Protein AF-A0A428MT08-F1 (afdb_monomer)

pLDDT: mean 76.85, std 14.0, range [42.0, 93.81]

Secondary structure (DSSP, 8-state):
-HHHHHHHHHTTS-HHHHHHHHHHHHHHHHHTTSS-TT--HHHHHHHHHHHHTT----HHHHHHHHHHHHHHSTTHHHHHHHSS---SS--HHHHHHHHH-SS--TTTGGGTT-HHHHHHHHHHHHHHHHHH--SSHHHHHHHHHHHHHHHHT-

Foldseek 3Di:
DLLLLVLVLVVPDDPVLLLQLLVQLVVVCVVVVNDDPPDDSVNSSVLSVCSSVVHDHDPSSVVSSLVSVCVSPNCPSVCSPPVDSDPRPCGVVNVVVCVVPVDPDPVCPVCPVVPVVVVVVVVVVVVQLVVLDDPDPVSSVVSVVVVVVVVVVD

Organism: NCBI:txid284579

Sequence (154 aa):
MYLKKLRTALRQLSEKETNDIAKIARENLHRQEQIGDSVRAAHVTGYLKSFIDENKTSVKYLEAYFEAIEEWEPGFVCKVFFGERVRSSNTWHNLLIKVTNDVPSKTLVDYKDNDILMTELKTLFITLVESCVSDDPDETIQTFRTLNNVLERR

Structure (mmCIF, N/CA/C/O backbone):
data_AF-A0A428MT08-F1
#
_entry.id   AF-A0A428MT08-F1
#
loop_
_atom_site.group_PDB
_atom_site.id
_atom_site.type_symbol
_atom_site.label_atom_id
_atom_site.label_alt_id
_atom_site.label_comp_id
_atom_site.label_asym_id
_atom_site.label_entity_id
_atom_site.label_seq_id
_atom_site.pdbx_PDB_ins_code
_atom_site.Cartn_x
_atom_site.Cartn_y
_atom_site.Cartn_z
_atom_site.occupancy
_atom_site.B_iso_or_equiv
_atom_site.auth_seq_id
_atom_site.auth_comp_id
_atom_site.auth_asym_id
_atom_site.auth_atom_id
_atom_site.pdbx_PDB_model_num
ATOM 1 N N . MET A 1 1 ? -11.285 5.651 0.027 1.00 61.62 1 MET A N 1
ATOM 2 C CA . MET A 1 1 ? -10.646 6.959 0.320 1.00 61.62 1 MET A CA 1
ATOM 3 C C . MET A 1 1 ? -9.138 6.949 0.057 1.00 61.62 1 MET A C 1
ATOM 5 O O . MET A 1 1 ? -8.668 7.804 -0.683 1.00 61.62 1 MET A O 1
ATOM 9 N N . TYR A 1 2 ? -8.387 5.979 0.594 1.00 68.88 2 TYR A N 1
ATOM 10 C CA . TYR A 1 2 ? -6.921 5.954 0.498 1.00 68.88 2 TYR A CA 1
ATOM 11 C C . TYR A 1 2 ? -6.382 5.743 -0.928 1.00 68.88 2 TYR A C 1
ATOM 13 O O . TYR A 1 2 ? -5.632 6.575 -1.431 1.00 68.88 2 TYR A O 1
ATOM 21 N N . LEU A 1 3 ? -6.862 4.718 -1.641 1.00 76.88 3 LEU A N 1
ATOM 22 C CA . LEU A 1 3 ? -6.476 4.479 -3.042 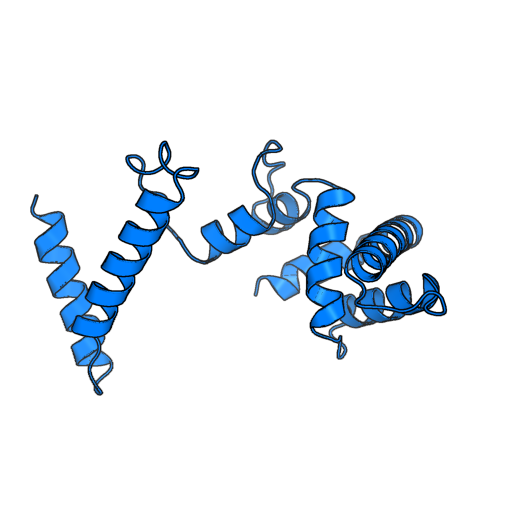1.00 76.88 3 LEU A CA 1
ATOM 23 C C . LEU A 1 3 ? -6.743 5.684 -3.953 1.00 76.88 3 LEU A C 1
ATOM 25 O O . LEU A 1 3 ? -5.976 5.936 -4.872 1.00 76.88 3 LEU A O 1
ATOM 29 N N . LYS A 1 4 ? -7.794 6.466 -3.677 1.00 80.94 4 LYS A N 1
ATOM 30 C CA . LYS A 1 4 ? -8.098 7.686 -4.435 1.00 80.94 4 LYS A CA 1
ATOM 31 C C . LYS A 1 4 ? -7.013 8.750 -4.247 1.00 80.94 4 LYS A C 1
ATOM 33 O O . LYS A 1 4 ? -6.554 9.303 -5.235 1.00 80.94 4 LYS A O 1
ATOM 38 N N . LYS A 1 5 ? -6.565 9.005 -3.010 1.00 79.44 5 LYS A N 1
ATOM 39 C CA . LYS A 1 5 ? -5.461 9.951 -2.750 1.00 79.44 5 LYS A CA 1
ATOM 40 C C . LYS A 1 5 ? -4.147 9.466 -3.367 1.00 79.44 5 LYS A C 1
ATOM 42 O O . LYS A 1 5 ? -3.441 10.269 -3.963 1.00 79.44 5 LYS A O 1
ATOM 47 N N . LEU A 1 6 ? -3.865 8.163 -3.281 1.00 83.25 6 LEU A N 1
ATOM 48 C CA . LEU A 1 6 ? -2.697 7.566 -3.927 1.00 83.25 6 LEU A CA 1
ATOM 49 C C . LEU A 1 6 ? -2.732 7.760 -5.445 1.00 83.25 6 LEU A C 1
ATOM 51 O O . LEU A 1 6 ? -1.781 8.286 -6.007 1.00 83.25 6 LEU A O 1
ATOM 55 N N . ARG A 1 7 ? -3.846 7.428 -6.106 1.00 87.88 7 ARG A N 1
ATOM 56 C CA . ARG A 1 7 ? -4.021 7.677 -7.546 1.00 87.88 7 ARG A CA 1
ATOM 57 C C . ARG A 1 7 ? -3.822 9.150 -7.893 1.00 87.88 7 ARG A C 1
ATOM 59 O O . ARG A 1 7 ? -3.094 9.447 -8.830 1.00 87.88 7 ARG A O 1
ATOM 66 N N . THR A 1 8 ? -4.402 10.069 -7.119 1.00 86.81 8 THR A N 1
ATOM 67 C CA . THR A 1 8 ? -4.212 11.513 -7.322 1.00 86.81 8 THR A CA 1
ATOM 68 C C . THR A 1 8 ? -2.743 11.923 -7.235 1.00 86.81 8 THR A C 1
ATOM 70 O O . THR A 1 8 ? -2.298 12.708 -8.065 1.00 86.81 8 THR A O 1
ATOM 73 N N . ALA A 1 9 ? -1.985 11.394 -6.274 1.00 86.38 9 ALA A N 1
ATOM 74 C CA . ALA A 1 9 ? -0.557 11.678 -6.165 1.00 86.38 9 ALA A CA 1
ATOM 75 C C . ALA A 1 9 ? 0.243 11.078 -7.328 1.00 86.38 9 ALA A C 1
ATOM 77 O O . ALA A 1 9 ? 1.093 11.750 -7.901 1.00 86.38 9 ALA A O 1
ATOM 78 N N . LEU A 1 10 ? -0.074 9.846 -7.732 1.00 89.38 10 LEU A N 1
ATOM 79 C CA . LEU A 1 10 ? 0.574 9.197 -8.872 1.00 89.38 10 LEU A CA 1
ATOM 80 C C . LEU A 1 10 ? 0.278 9.911 -10.202 1.00 89.38 10 LEU A C 1
ATOM 82 O O . LEU A 1 10 ? 1.141 9.932 -11.070 1.00 89.38 10 LEU A O 1
ATOM 86 N N . ARG A 1 11 ? -0.886 10.565 -10.356 1.00 91.38 11 ARG A N 1
ATOM 87 C CA . ARG A 1 11 ? -1.192 11.419 -11.528 1.00 91.38 11 ARG A CA 1
ATOM 88 C C . ARG A 1 11 ? -0.265 12.629 -11.660 1.00 91.38 11 ARG A C 1
ATOM 90 O O . ARG A 1 11 ? -0.200 13.207 -12.738 1.00 91.38 11 ARG A O 1
ATOM 97 N N . GLN A 1 12 ? 0.396 13.044 -10.580 1.00 90.00 12 GLN A N 1
ATOM 98 C CA . GLN A 1 12 ? 1.320 14.182 -10.591 1.00 90.00 12 GLN A CA 1
ATOM 99 C C . GLN A 1 12 ? 2.744 13.783 -10.990 1.00 90.00 12 GLN A C 1
ATOM 101 O O . GLN A 1 12 ? 3.573 14.665 -11.208 1.00 90.00 12 GLN A O 1
ATOM 106 N N . LEU A 1 13 ? 3.030 12.482 -11.083 1.00 89.94 13 LEU A N 1
ATOM 107 C CA . LEU A 1 13 ? 4.328 11.990 -11.516 1.00 89.94 13 LEU A CA 1
ATOM 108 C C . LEU A 1 13 ? 4.534 12.256 -13.006 1.00 89.94 13 LEU A C 1
ATOM 110 O O . LEU A 1 13 ? 3.617 12.154 -13.825 1.00 89.94 13 LEU A O 1
ATOM 114 N N . SER A 1 14 ? 5.774 12.549 -13.370 1.00 93.00 14 SER A N 1
ATOM 115 C CA . SER A 1 14 ? 6.188 12.607 -14.763 1.00 93.00 14 SER A CA 1
ATOM 116 C C . SER A 1 14 ? 6.125 11.224 -15.419 1.00 93.00 14 SER A C 1
ATOM 118 O O . SER A 1 14 ? 6.137 10.172 -14.769 1.00 93.00 14 SER A O 1
ATOM 120 N N . GLU A 1 15 ? 6.110 11.208 -16.752 1.00 91.25 15 GLU A N 1
ATOM 121 C CA . GLU A 1 15 ? 6.151 9.954 -17.509 1.00 91.25 15 GLU A CA 1
ATOM 122 C C . GLU A 1 15 ? 7.422 9.144 -17.215 1.00 91.25 15 GLU A C 1
ATOM 124 O O . GLU A 1 15 ? 7.374 7.915 -17.168 1.00 91.25 15 GLU A O 1
ATOM 129 N N . LYS A 1 16 ? 8.544 9.822 -16.950 1.00 93.12 16 LYS A N 1
ATOM 130 C CA . LYS A 1 16 ? 9.792 9.171 -16.549 1.00 93.12 16 LYS A CA 1
ATOM 131 C C . LYS A 1 16 ? 9.633 8.438 -15.215 1.00 93.12 16 LYS A C 1
ATOM 133 O O . LYS A 1 16 ? 9.898 7.245 -15.159 1.00 93.12 16 LYS A O 1
ATOM 138 N N . GLU A 1 17 ? 9.143 9.121 -14.183 1.00 93.06 17 GLU A N 1
ATOM 139 C CA . GLU A 1 17 ? 8.953 8.536 -12.846 1.00 93.06 17 GLU A CA 1
ATOM 140 C C . GLU A 1 17 ? 7.958 7.370 -12.880 1.00 93.06 17 GLU A C 1
ATOM 142 O O . GLU A 1 17 ? 8.191 6.319 -12.289 1.00 93.06 17 GLU A O 1
ATOM 147 N N . THR A 1 18 ? 6.889 7.509 -13.665 1.00 92.19 18 THR A N 1
ATOM 148 C CA . THR A 1 18 ? 5.914 6.431 -13.878 1.00 92.19 18 THR A CA 1
ATOM 149 C C . THR A 1 18 ? 6.560 5.200 -14.523 1.00 92.19 18 THR A C 1
ATOM 151 O O . THR A 1 18 ? 6.268 4.066 -14.140 1.00 92.19 18 THR A O 1
ATOM 154 N N . ASN A 1 19 ? 7.444 5.401 -15.504 1.00 92.69 19 ASN A N 1
ATOM 155 C CA . ASN A 1 19 ? 8.171 4.311 -16.152 1.00 92.69 19 ASN A CA 1
ATOM 156 C C . ASN A 1 19 ? 9.205 3.665 -15.223 1.00 92.69 19 ASN A C 1
ATOM 158 O O . ASN A 1 19 ? 9.364 2.445 -15.270 1.00 92.69 19 ASN A O 1
ATOM 162 N N . ASP A 1 20 ? 9.866 4.451 -14.374 1.00 93.31 20 ASP A N 1
ATOM 163 C CA . ASP A 1 20 ? 10.827 3.945 -13.393 1.00 93.31 20 ASP A CA 1
ATOM 164 C C . ASP A 1 20 ? 10.126 3.026 -12.375 1.00 93.31 20 ASP A C 1
ATOM 166 O O . ASP A 1 20 ? 10.558 1.889 -12.175 1.00 93.31 20 ASP A O 1
ATOM 170 N N . ILE A 1 21 ? 8.971 3.444 -11.842 1.00 93.12 21 ILE A N 1
ATOM 171 C CA . ILE A 1 21 ? 8.136 2.608 -10.959 1.00 93.12 21 ILE A CA 1
ATOM 172 C C . ILE A 1 21 ? 7.689 1.328 -11.678 1.00 93.12 21 ILE A C 1
ATOM 174 O O . ILE A 1 21 ? 7.786 0.232 -11.129 1.00 93.12 21 ILE A O 1
ATOM 178 N N . ALA A 1 22 ? 7.217 1.430 -12.925 1.00 91.94 22 ALA A N 1
ATOM 179 C CA . ALA A 1 22 ? 6.771 0.265 -13.690 1.00 91.94 22 ALA A CA 1
ATOM 180 C C . ALA A 1 22 ? 7.908 -0.728 -13.989 1.00 91.94 22 ALA A C 1
ATOM 182 O O . ALA A 1 22 ? 7.675 -1.938 -14.059 1.00 91.94 22 ALA A O 1
ATOM 183 N N . LYS A 1 23 ? 9.139 -0.233 -14.160 1.00 93.81 23 LYS A N 1
ATOM 184 C CA . LYS A 1 23 ? 10.327 -1.068 -14.341 1.00 93.81 23 LYS A CA 1
ATOM 185 C C . LYS A 1 23 ? 10.648 -1.850 -13.067 1.00 93.81 23 LYS A C 1
ATOM 187 O O . LYS A 1 23 ? 10.808 -3.065 -13.157 1.00 93.81 23 LYS A O 1
ATOM 192 N N . ILE A 1 24 ? 10.655 -1.186 -11.911 1.00 93.56 24 ILE A N 1
ATOM 193 C CA . ILE A 1 24 ? 10.867 -1.834 -10.607 1.00 93.56 24 ILE A CA 1
ATOM 194 C C . ILE A 1 24 ? 9.766 -2.873 -10.350 1.00 93.56 24 ILE A C 1
ATOM 196 O O . ILE A 1 24 ? 10.049 -4.028 -10.043 1.00 93.56 24 ILE A O 1
ATOM 200 N N . ALA A 1 25 ? 8.502 -2.518 -10.604 1.00 91.88 25 ALA A N 1
ATOM 201 C CA . ALA A 1 25 ? 7.380 -3.444 -10.457 1.00 91.88 25 ALA A CA 1
ATOM 202 C C . ALA A 1 25 ? 7.528 -4.683 -11.351 1.00 91.88 25 ALA A C 1
ATOM 204 O O . ALA A 1 25 ? 7.242 -5.797 -10.919 1.00 91.88 25 ALA A O 1
ATOM 205 N N . ARG A 1 26 ? 8.003 -4.520 -12.594 1.00 92.81 26 ARG A N 1
ATOM 206 C CA . ARG A 1 26 ? 8.300 -5.652 -13.484 1.00 92.81 26 ARG A CA 1
ATOM 207 C C . ARG A 1 26 ? 9.385 -6.551 -12.897 1.00 92.81 26 ARG A C 1
ATOM 209 O O . ARG A 1 26 ? 9.240 -7.766 -12.958 1.00 92.81 26 ARG A O 1
ATOM 216 N N . GLU A 1 27 ? 10.467 -5.969 -12.393 1.00 91.75 27 GLU A N 1
ATOM 217 C CA . GLU A 1 27 ? 11.580 -6.721 -11.805 1.00 91.75 27 GLU A CA 1
ATOM 218 C C . GLU A 1 27 ? 11.125 -7.511 -10.571 1.00 91.75 27 GLU A C 1
ATOM 220 O O . GLU A 1 27 ? 11.466 -8.687 -10.447 1.00 91.75 27 GLU A O 1
ATOM 225 N N . ASN A 1 28 ? 10.272 -6.922 -9.729 1.00 88.56 28 ASN A N 1
ATOM 226 C CA . ASN A 1 28 ? 9.698 -7.593 -8.559 1.00 88.56 28 ASN A CA 1
ATOM 227 C C . ASN A 1 28 ? 8.744 -8.729 -8.960 1.00 88.56 28 ASN A C 1
ATOM 229 O O . ASN A 1 28 ? 8.902 -9.858 -8.495 1.00 88.56 28 ASN A O 1
ATOM 233 N N . LEU A 1 29 ? 7.835 -8.485 -9.911 1.00 89.19 29 LEU A N 1
ATOM 234 C CA . LEU A 1 29 ? 6.932 -9.514 -10.447 1.00 89.19 29 LEU A CA 1
ATOM 235 C C . LEU A 1 29 ? 7.679 -10.678 -11.102 1.00 89.19 29 LEU A C 1
ATOM 237 O O . LEU A 1 29 ? 7.229 -11.821 -11.036 1.00 89.19 29 LEU A O 1
ATOM 241 N N . HIS A 1 30 ? 8.785 -10.387 -11.785 1.00 90.50 30 HIS A N 1
ATOM 242 C CA . HIS A 1 30 ? 9.613 -11.402 -12.429 1.00 90.50 30 HIS A CA 1
ATOM 243 C C . HIS A 1 30 ? 10.363 -12.243 -11.393 1.00 90.50 30 HIS A C 1
ATOM 245 O O . HIS A 1 30 ? 10.310 -13.467 -11.450 1.00 90.50 30 HIS A O 1
ATOM 251 N N . ARG A 1 31 ? 10.965 -11.596 -10.385 1.00 86.88 31 ARG A N 1
ATOM 252 C CA . ARG A 1 31 ? 11.658 -12.265 -9.271 1.00 86.88 31 ARG A CA 1
ATOM 253 C C . ARG A 1 31 ? 10.739 -13.189 -8.470 1.00 86.88 31 ARG A C 1
ATOM 255 O O . ARG A 1 31 ? 11.194 -14.213 -7.979 1.00 86.88 31 ARG A O 1
ATOM 262 N N . GLN A 1 32 ? 9.466 -12.826 -8.339 1.00 84.81 32 GLN A N 1
ATOM 263 C CA . GLN A 1 32 ? 8.441 -13.624 -7.658 1.00 84.81 32 GLN A CA 1
ATOM 264 C C . GLN A 1 32 ? 7.791 -14.684 -8.572 1.00 84.81 32 GLN A C 1
ATOM 266 O O . GLN A 1 32 ? 6.762 -15.248 -8.209 1.00 84.81 32 GLN A O 1
ATOM 271 N N . GLU A 1 33 ? 8.335 -14.913 -9.775 1.00 86.69 33 GLU A N 1
ATOM 272 C CA . GLU A 1 33 ? 7.820 -15.857 -10.785 1.00 86.69 33 GLU A CA 1
ATOM 273 C C . GLU A 1 33 ? 6.361 -15.600 -11.195 1.00 86.69 33 GLU A C 1
ATOM 275 O O . GLU A 1 33 ? 5.674 -16.448 -11.768 1.00 86.69 33 GLU A O 1
ATOM 280 N N . GLN A 1 34 ? 5.862 -14.391 -10.941 1.00 83.31 34 GLN A N 1
ATOM 281 C CA . GLN A 1 34 ? 4.488 -14.044 -11.243 1.00 83.31 34 GLN A CA 1
ATOM 282 C C . GLN A 1 34 ? 4.315 -13.728 -12.730 1.00 83.31 34 GLN A C 1
ATOM 284 O O . GLN A 1 34 ? 3.235 -13.944 -13.277 1.00 83.31 34 GLN A O 1
ATOM 289 N N . ILE A 1 35 ? 5.337 -13.218 -13.417 1.00 85.69 35 ILE A N 1
ATOM 290 C CA . ILE A 1 35 ? 5.299 -12.936 -14.861 1.00 85.69 35 ILE A CA 1
ATOM 291 C C . ILE A 1 35 ? 6.464 -13.617 -15.581 1.00 85.69 35 ILE A C 1
ATOM 293 O O . ILE A 1 35 ? 7.551 -13.735 -15.031 1.00 85.69 35 ILE A O 1
ATOM 297 N N . GLY A 1 36 ? 6.250 -14.025 -16.834 1.00 85.25 36 GLY A N 1
ATOM 298 C CA . GLY A 1 36 ? 7.317 -14.576 -17.672 1.00 85.25 36 GLY A CA 1
ATOM 299 C C . GLY A 1 36 ? 8.212 -13.501 -18.300 1.00 85.25 36 GLY A C 1
ATOM 300 O O . GLY A 1 36 ? 7.832 -12.330 -18.392 1.00 85.25 36 GLY A O 1
ATOM 301 N N . ASP A 1 37 ? 9.367 -13.921 -18.825 1.00 83.94 37 ASP A N 1
ATOM 302 C CA . ASP A 1 37 ? 10.362 -13.057 -19.489 1.00 83.94 37 ASP A CA 1
ATOM 303 C C . ASP A 1 37 ? 9.794 -12.227 -20.650 1.00 83.94 37 ASP A C 1
ATOM 305 O O . ASP A 1 37 ? 10.273 -11.128 -20.946 1.00 83.94 37 ASP A O 1
ATOM 309 N N . SER A 1 38 ? 8.749 -12.739 -21.306 1.00 85.06 38 SER A N 1
ATOM 310 C CA . SER A 1 38 ? 8.102 -12.093 -22.449 1.00 85.06 38 SER A CA 1
ATOM 311 C C . SER A 1 38 ? 7.345 -10.812 -22.080 1.00 85.06 38 SER A C 1
ATOM 313 O O . SER A 1 38 ? 7.058 -9.992 -22.961 1.00 85.06 38 SER A O 1
ATOM 315 N N . VAL A 1 39 ? 7.032 -10.598 -20.797 1.00 86.00 39 VAL A N 1
ATOM 316 C CA . VAL A 1 39 ? 6.300 -9.413 -20.343 1.00 86.00 39 VAL A CA 1
ATOM 317 C C . VAL A 1 39 ? 7.230 -8.202 -20.355 1.00 86.00 39 VAL A C 1
ATOM 319 O O . VAL A 1 39 ? 8.173 -8.081 -19.571 1.00 86.00 39 VAL A O 1
ATOM 322 N N . ARG A 1 40 ? 6.952 -7.268 -21.267 1.00 85.88 40 ARG A N 1
ATOM 323 C CA . ARG A 1 40 ? 7.719 -6.026 -21.434 1.00 85.88 40 ARG A CA 1
ATOM 324 C C . ARG A 1 40 ? 7.348 -4.994 -20.370 1.00 85.88 40 ARG A C 1
ATOM 326 O O . ARG A 1 40 ? 6.192 -4.908 -19.965 1.00 85.88 40 ARG A O 1
ATOM 333 N N . ALA A 1 41 ? 8.296 -4.126 -20.011 1.00 81.00 41 ALA A N 1
ATOM 334 C CA . ALA A 1 41 ? 8.058 -3.018 -19.078 1.00 81.00 41 ALA A CA 1
ATOM 335 C C . ALA A 1 41 ? 6.893 -2.116 -19.519 1.00 81.00 41 ALA A C 1
ATOM 337 O O . ALA A 1 41 ? 6.043 -1.785 -18.705 1.00 81.00 41 ALA A O 1
ATOM 338 N N . ALA A 1 42 ? 6.765 -1.838 -20.822 1.00 85.38 42 ALA A N 1
ATOM 339 C CA . ALA A 1 42 ? 5.649 -1.063 -21.373 1.00 85.38 42 ALA A CA 1
ATOM 340 C C . ALA A 1 42 ? 4.261 -1.659 -21.056 1.00 85.38 42 ALA A C 1
ATOM 342 O O . ALA A 1 42 ? 3.290 -0.924 -20.899 1.00 85.38 42 ALA A O 1
ATOM 343 N N . HIS A 1 43 ? 4.166 -2.987 -20.935 1.00 87.19 43 HIS A N 1
ATOM 344 C CA . HIS A 1 43 ? 2.929 -3.666 -20.557 1.00 87.19 43 HIS A CA 1
ATOM 345 C C . HIS A 1 43 ? 2.584 -3.396 -19.085 1.00 87.19 43 HIS A C 1
ATOM 347 O O . HIS A 1 43 ? 1.446 -3.070 -18.756 1.00 87.19 43 HIS A O 1
ATOM 353 N N . VAL A 1 44 ? 3.591 -3.444 -18.208 1.00 89.00 44 VAL A N 1
ATOM 354 C CA . VAL A 1 44 ? 3.460 -3.110 -16.782 1.00 89.00 44 VAL A CA 1
ATOM 355 C C . VAL A 1 44 ? 3.133 -1.626 -16.591 1.00 89.00 44 VAL A C 1
ATOM 357 O O . VAL A 1 44 ? 2.260 -1.304 -15.786 1.00 89.00 44 VAL A O 1
ATOM 360 N N . THR A 1 45 ? 3.735 -0.733 -17.386 1.00 89.81 45 THR A N 1
ATOM 361 C CA . THR A 1 45 ? 3.382 0.695 -17.433 1.00 89.81 45 THR A CA 1
ATOM 362 C C . THR A 1 45 ? 1.915 0.894 -17.809 1.00 89.81 45 THR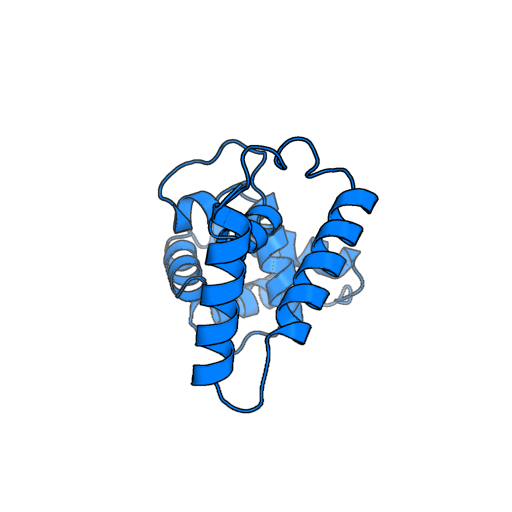 A C 1
ATOM 364 O O . THR A 1 45 ? 1.230 1.703 -17.189 1.00 89.81 45 THR A O 1
ATOM 367 N N . GLY A 1 46 ? 1.404 0.156 -18.802 1.00 87.62 46 GLY A N 1
ATOM 368 C CA . GLY A 1 46 ? 0.002 0.241 -19.223 1.00 87.62 46 GLY A C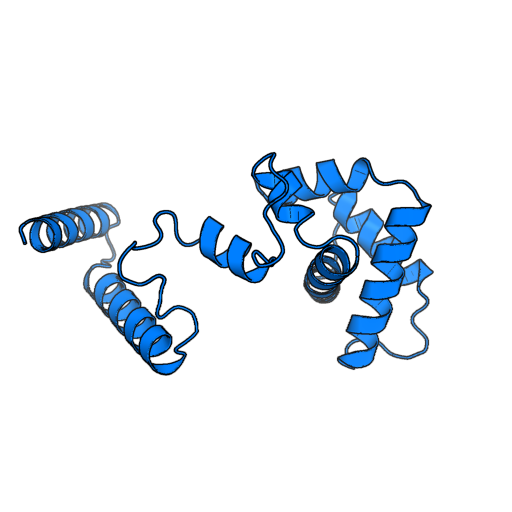A 1
ATOM 369 C C . GLY A 1 46 ? -0.980 -0.096 -18.097 1.00 87.62 46 GLY A C 1
ATOM 370 O O . GLY A 1 46 ? -1.974 0.608 -17.904 1.00 87.62 46 GLY A O 1
ATOM 371 N N . TYR A 1 47 ? -0.674 -1.120 -17.300 1.00 87.50 47 TYR A N 1
ATOM 372 C CA . TYR A 1 47 ? -1.474 -1.477 -16.126 1.00 87.50 47 TYR A CA 1
ATOM 373 C C . TYR A 1 47 ? -1.334 -0.481 -14.969 1.00 87.50 47 TYR A C 1
ATOM 375 O O . TYR A 1 47 ? -2.322 -0.223 -14.277 1.00 87.50 47 TYR A O 1
ATOM 383 N N . LEU A 1 48 ? -0.160 0.134 -14.791 1.00 89.25 48 LEU A N 1
ATOM 384 C CA . LEU A 1 48 ? 0.037 1.187 -13.795 1.00 89.25 48 LEU A CA 1
ATOM 385 C C . LEU A 1 48 ? -0.780 2.432 -14.165 1.00 89.25 48 LEU A C 1
ATOM 387 O O . LEU A 1 48 ? -1.535 2.933 -13.335 1.00 89.25 48 LEU A O 1
ATOM 391 N N . LYS A 1 49 ? -0.722 2.871 -15.429 1.00 89.75 49 LYS A N 1
ATOM 392 C CA . LYS A 1 49 ? -1.564 3.964 -15.951 1.00 89.75 49 LYS A CA 1
ATOM 393 C C . LYS A 1 49 ? -3.055 3.631 -15.795 1.00 89.75 49 LYS A C 1
ATOM 395 O O . LYS A 1 49 ? -3.809 4.432 -15.258 1.00 89.75 49 LYS A O 1
ATOM 400 N N . SER A 1 50 ? -3.461 2.401 -16.120 1.00 88.44 50 SER A N 1
ATOM 401 C CA . SER A 1 50 ? -4.844 1.940 -15.913 1.00 88.44 50 SER A CA 1
ATOM 402 C C . SER A 1 50 ? -5.278 2.008 -14.445 1.00 88.44 50 SER A C 1
ATOM 404 O O . SER A 1 50 ? -6.386 2.448 -14.150 1.00 88.44 50 SER A O 1
ATOM 406 N N . PHE A 1 51 ? -4.406 1.624 -13.509 1.00 88.50 51 PHE A N 1
ATOM 407 C CA . PHE A 1 51 ? -4.670 1.760 -12.077 1.00 88.50 51 PHE A CA 1
ATOM 408 C C . PHE A 1 51 ? -4.832 3.227 -11.651 1.00 88.50 51 PHE A C 1
ATOM 410 O O . PHE A 1 51 ? -5.741 3.536 -10.874 1.00 88.50 51 PHE A O 1
ATOM 417 N N . ILE A 1 52 ? -3.972 4.118 -12.151 1.00 89.38 52 ILE A N 1
ATOM 418 C CA . ILE A 1 52 ? -4.001 5.562 -11.880 1.00 89.38 52 ILE A CA 1
ATOM 419 C C . ILE A 1 52 ? -5.308 6.192 -12.393 1.00 89.38 52 ILE A C 1
ATOM 421 O O . ILE A 1 52 ? -5.928 7.005 -11.698 1.00 89.38 52 ILE A O 1
ATOM 425 N N . ASP A 1 53 ? -5.780 5.757 -13.558 1.00 88.19 53 ASP A N 1
ATOM 426 C CA . ASP A 1 53 ? -6.984 6.271 -14.224 1.00 88.19 53 ASP A CA 1
ATOM 427 C C . ASP A 1 53 ? -8.291 5.618 -13.746 1.00 88.19 53 ASP A C 1
ATOM 429 O O . ASP A 1 53 ? -9.341 5.816 -14.344 1.00 88.19 53 ASP A O 1
ATOM 433 N N . GLU A 1 54 ? -8.249 4.867 -12.640 1.00 81.50 54 GLU A N 1
ATOM 434 C CA . GLU A 1 54 ? -9.416 4.186 -12.051 1.00 81.50 54 GLU A CA 1
ATOM 435 C C . GLU A 1 54 ? -10.034 3.098 -12.948 1.00 81.50 54 GLU A C 1
ATOM 437 O O . GLU A 1 54 ? -11.139 2.623 -12.688 1.00 81.50 54 GLU A O 1
ATOM 442 N N . ASN A 1 55 ? -9.287 2.629 -13.947 1.00 79.94 55 ASN A N 1
ATOM 443 C CA . ASN A 1 55 ? -9.664 1.488 -14.770 1.00 79.94 55 ASN A CA 1
ATOM 444 C C . ASN A 1 55 ? -9.354 0.161 -14.055 1.00 79.94 55 ASN A C 1
ATOM 446 O O . ASN A 1 55 ? -8.634 0.106 -13.051 1.00 79.94 55 ASN A O 1
ATOM 450 N N . LYS A 1 56 ? -9.905 -0.946 -14.575 1.00 71.56 56 LYS A N 1
ATOM 451 C CA . LYS A 1 56 ? -9.622 -2.289 -14.048 1.00 71.56 56 LYS A CA 1
ATOM 452 C C . LYS A 1 56 ? -8.116 -2.564 -14.112 1.00 71.56 56 LYS A C 1
ATOM 454 O O . LYS A 1 56 ? -7.530 -2.583 -15.189 1.00 71.56 56 LYS A O 1
ATOM 459 N N . THR A 1 57 ? -7.519 -2.829 -12.954 1.00 71.94 57 THR A N 1
ATOM 460 C CA . THR A 1 57 ? -6.171 -3.391 -12.831 1.00 71.94 57 THR A CA 1
ATOM 461 C C . THR A 1 57 ? -6.264 -4.774 -12.192 1.00 71.94 57 THR A C 1
ATOM 463 O O . THR A 1 57 ? -7.233 -5.067 -11.490 1.00 71.94 57 THR A O 1
ATOM 466 N N . SER A 1 58 ? -5.290 -5.642 -12.453 1.00 72.25 58 SER A N 1
ATOM 467 C CA . SER A 1 58 ? -5.233 -6.954 -11.804 1.00 72.25 58 SER A CA 1
ATOM 468 C C . SER A 1 58 ? -4.569 -6.826 -10.431 1.00 72.25 58 SER A C 1
ATOM 470 O O . SER A 1 58 ? -3.567 -6.128 -10.288 1.00 72.25 58 SER A O 1
ATOM 472 N N . VAL A 1 59 ? -5.132 -7.513 -9.428 1.00 70.81 59 VAL A N 1
ATOM 473 C CA . VAL A 1 59 ? -4.656 -7.508 -8.029 1.00 70.81 59 VAL A CA 1
ATOM 474 C C . VAL A 1 59 ? -3.170 -7.848 -7.945 1.00 70.81 59 VAL A C 1
ATOM 476 O O . VAL A 1 59 ? -2.436 -7.202 -7.209 1.00 70.81 59 VAL A O 1
ATOM 479 N N . LYS A 1 60 ? -2.710 -8.773 -8.792 1.00 72.06 60 LYS A N 1
ATOM 480 C CA . LYS A 1 60 ? -1.310 -9.192 -8.862 1.00 72.06 60 LYS A CA 1
ATOM 481 C C . LYS A 1 60 ? -0.344 -8.037 -9.141 1.00 72.06 60 LYS A C 1
ATOM 483 O O . LYS A 1 60 ? 0.735 -7.968 -8.577 1.00 72.06 60 LYS A O 1
ATOM 488 N N . TYR A 1 61 ? -0.736 -7.109 -10.011 1.00 79.19 61 TYR A N 1
ATOM 489 C CA . TYR A 1 61 ? 0.091 -5.941 -10.308 1.00 79.19 61 TYR A CA 1
ATOM 490 C C . TYR A 1 61 ? 0.026 -4.894 -9.195 1.00 79.19 61 TYR A C 1
ATOM 492 O O . TYR A 1 61 ? 0.965 -4.126 -9.033 1.00 79.19 61 TYR A O 1
ATOM 500 N N . LEU A 1 62 ? -1.062 -4.866 -8.422 1.00 80.62 62 LEU A N 1
ATOM 501 C CA . LEU A 1 62 ? -1.286 -3.880 -7.371 1.00 80.62 62 LEU A CA 1
ATOM 502 C C . LEU A 1 62 ? -0.258 -4.002 -6.238 1.00 80.62 62 LEU A C 1
ATOM 504 O O . LEU A 1 62 ? 0.302 -2.992 -5.820 1.00 80.62 62 LEU A O 1
ATOM 508 N N . GLU A 1 63 ? 0.004 -5.223 -5.770 1.00 79.94 63 GLU A N 1
ATOM 509 C CA . GLU A 1 63 ? 1.003 -5.493 -4.725 1.00 79.94 63 GLU A CA 1
ATOM 510 C C . GLU A 1 63 ? 2.400 -5.085 -5.193 1.00 79.94 63 GLU A C 1
ATOM 512 O O . GLU A 1 63 ? 3.062 -4.277 -4.541 1.00 79.94 63 GLU A O 1
ATOM 517 N N . ALA A 1 64 ? 2.783 -5.523 -6.393 1.00 85.31 64 ALA A N 1
ATOM 518 C CA . ALA A 1 64 ? 4.055 -5.151 -6.996 1.00 85.31 64 ALA A CA 1
ATOM 519 C C . ALA A 1 64 ? 4.205 -3.639 -7.215 1.00 85.31 64 ALA A C 1
ATOM 521 O O . ALA A 1 64 ? 5.313 -3.116 -7.121 1.00 85.31 64 ALA A O 1
ATOM 522 N N . TYR A 1 65 ? 3.118 -2.908 -7.491 1.00 87.06 65 TYR A N 1
ATOM 523 C CA . TYR A 1 65 ? 3.168 -1.447 -7.573 1.00 87.06 65 TYR A CA 1
ATOM 524 C C . TYR A 1 65 ? 3.440 -0.804 -6.230 1.00 87.06 65 TYR A C 1
ATOM 526 O O . TYR A 1 65 ? 4.202 0.155 -6.174 1.00 87.06 65 TYR A O 1
ATOM 534 N N . PHE A 1 66 ? 2.839 -1.302 -5.155 1.00 83.75 66 PHE A N 1
ATOM 535 C CA . PHE A 1 66 ? 3.095 -0.742 -3.835 1.00 83.75 66 PHE A CA 1
ATOM 536 C C . PHE A 1 66 ? 4.525 -1.002 -3.375 1.00 83.75 66 PHE A C 1
ATOM 538 O O . PHE A 1 66 ? 5.165 -0.077 -2.879 1.00 83.75 66 PHE A O 1
ATOM 545 N N . GLU A 1 67 ? 5.047 -2.205 -3.611 1.00 84.31 67 GLU A N 1
ATOM 546 C CA . GLU A 1 67 ? 6.460 -2.512 -3.370 1.00 84.31 67 GLU A CA 1
ATOM 547 C C . GLU A 1 67 ? 7.372 -1.608 -4.205 1.00 84.31 67 GLU A C 1
ATOM 549 O O . GLU A 1 67 ? 8.284 -0.984 -3.671 1.00 84.31 67 GLU A O 1
ATOM 554 N N . ALA A 1 68 ? 7.077 -1.462 -5.499 1.00 89.44 68 ALA A N 1
ATOM 555 C CA . ALA A 1 68 ? 7.876 -0.639 -6.398 1.00 89.44 68 ALA A CA 1
ATOM 556 C C . ALA A 1 68 ? 7.853 0.852 -6.050 1.00 89.44 68 ALA A C 1
ATOM 558 O O . ALA A 1 68 ? 8.866 1.525 -6.205 1.00 89.44 68 ALA A O 1
ATOM 559 N N . ILE A 1 69 ? 6.718 1.384 -5.587 1.00 88.69 69 ILE A N 1
ATOM 560 C CA . ILE A 1 69 ? 6.609 2.779 -5.140 1.00 88.69 69 ILE A CA 1
ATOM 561 C C . ILE A 1 69 ? 7.461 3.005 -3.889 1.00 88.69 69 ILE A C 1
ATOM 563 O O . ILE A 1 69 ? 8.138 4.026 -3.799 1.00 88.69 69 ILE A O 1
ATOM 567 N N . GLU A 1 70 ? 7.438 2.063 -2.944 1.00 84.69 70 GLU A N 1
ATOM 568 C CA . GLU A 1 70 ? 8.242 2.151 -1.722 1.00 84.69 70 GLU A CA 1
ATOM 569 C C . GLU A 1 70 ? 9.742 2.006 -2.014 1.00 84.69 70 GLU A C 1
ATOM 571 O O . GLU A 1 70 ? 10.555 2.684 -1.395 1.00 84.69 70 GLU A O 1
ATOM 576 N N . GLU A 1 71 ? 10.119 1.166 -2.977 1.00 87.81 71 GLU A N 1
ATOM 577 C CA . GLU A 1 71 ? 11.507 1.037 -3.430 1.00 87.81 71 GLU A CA 1
ATOM 578 C C . GLU A 1 71 ? 11.977 2.276 -4.211 1.00 87.81 71 GLU A C 1
ATOM 580 O O . GLU A 1 71 ? 13.115 2.719 -4.052 1.00 87.81 71 GLU A O 1
ATOM 585 N N . TRP A 1 72 ? 11.096 2.867 -5.022 1.00 90.38 72 TRP A N 1
ATOM 586 C CA . TRP A 1 72 ? 11.387 4.054 -5.827 1.00 90.38 72 TRP A CA 1
ATOM 587 C C . TRP A 1 72 ? 11.554 5.326 -4.980 1.00 90.38 72 TRP A C 1
ATOM 589 O O . TRP A 1 72 ? 12.555 6.031 -5.113 1.00 90.38 72 TRP A O 1
ATOM 599 N N . GLU A 1 73 ? 10.599 5.623 -4.096 1.00 85.69 73 GLU A N 1
ATOM 600 C CA . GLU A 1 73 ? 10.708 6.706 -3.113 1.00 85.69 73 GLU A CA 1
ATOM 601 C C . GLU A 1 73 ? 10.181 6.202 -1.756 1.00 85.69 73 GLU A C 1
ATOM 603 O O . GLU A 1 73 ? 8.975 6.254 -1.492 1.00 85.69 73 GLU A O 1
ATOM 608 N N . PRO A 1 74 ? 11.078 5.745 -0.861 1.00 81.75 74 PRO A N 1
ATOM 609 C CA . PRO A 1 74 ? 10.694 5.276 0.464 1.00 81.75 74 PRO A CA 1
ATOM 610 C C 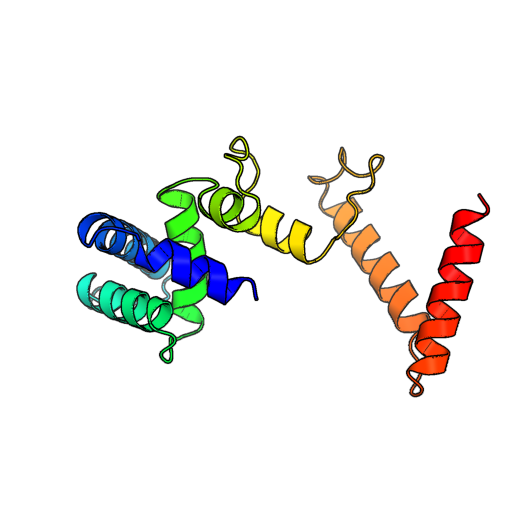. PRO A 1 74 ? 9.872 6.313 1.229 1.00 81.75 74 PRO A C 1
ATOM 612 O O . PRO A 1 74 ? 10.247 7.487 1.338 1.00 81.75 74 PRO A O 1
ATOM 615 N 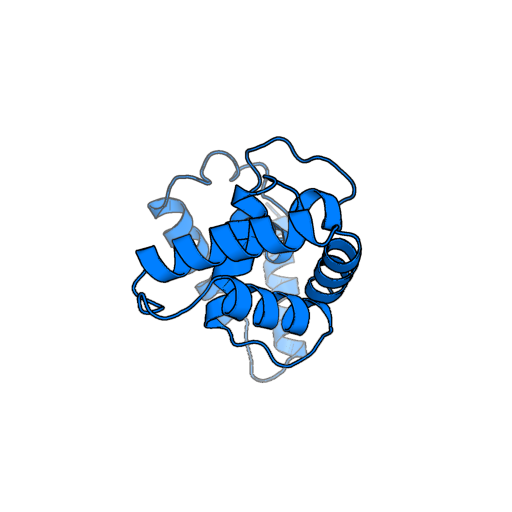N . GLY A 1 75 ? 8.730 5.888 1.770 1.00 72.56 75 GLY A N 1
ATOM 616 C CA . GLY A 1 75 ? 7.797 6.773 2.462 1.00 72.56 75 GLY A CA 1
ATOM 617 C C . GLY A 1 75 ? 7.014 7.735 1.558 1.00 72.56 75 GLY A C 1
ATOM 618 O O . GLY A 1 75 ? 6.292 8.585 2.097 1.00 72.56 75 GLY A O 1
ATOM 619 N N . PHE A 1 76 ? 7.079 7.607 0.222 1.00 81.00 76 PHE A N 1
ATOM 620 C CA . PHE A 1 76 ? 6.241 8.373 -0.717 1.00 81.00 76 PHE A CA 1
ATOM 621 C C . PHE A 1 76 ? 4.782 8.305 -0.304 1.00 81.00 76 PHE A C 1
ATOM 623 O O . PHE A 1 76 ? 4.087 9.318 -0.225 1.00 81.00 76 PHE A O 1
ATOM 630 N N . VAL A 1 77 ? 4.313 7.109 0.040 1.00 72.81 77 VAL A N 1
ATOM 631 C CA . VAL A 1 77 ? 2.903 6.959 0.336 1.00 72.81 77 VAL A CA 1
ATOM 632 C C . VAL A 1 77 ? 2.515 7.515 1.702 1.00 72.81 77 VAL A C 1
ATOM 634 O O . VAL A 1 77 ? 1.455 8.126 1.842 1.00 72.81 77 VAL A O 1
ATOM 637 N N . CYS A 1 78 ? 3.408 7.427 2.687 1.00 66.81 78 CYS A N 1
ATOM 638 C CA . CYS A 1 78 ? 3.246 8.142 3.950 1.00 66.81 78 CYS A CA 1
ATOM 639 C C . CYS A 1 78 ? 3.131 9.660 3.722 1.00 66.81 78 CYS A C 1
ATOM 641 O O . CYS A 1 78 ? 2.243 10.299 4.285 1.00 66.81 78 CYS A O 1
ATOM 643 N N . LYS A 1 79 ? 3.958 10.225 2.834 1.00 73.50 79 LYS A N 1
ATOM 644 C CA . LYS A 1 79 ? 3.888 11.641 2.446 1.00 73.50 79 LYS A CA 1
ATOM 645 C C . LYS A 1 79 ? 2.550 11.988 1.790 1.00 73.50 79 LYS A C 1
ATOM 647 O O . LYS A 1 79 ? 1.955 13.007 2.132 1.00 73.50 79 LYS A O 1
ATOM 652 N N . VAL A 1 80 ? 2.041 11.132 0.904 1.00 75.19 80 VAL A N 1
ATOM 653 C CA . VAL A 1 80 ? 0.738 11.323 0.242 1.00 75.19 80 VAL A CA 1
ATOM 654 C C . VAL A 1 80 ? -0.428 11.309 1.234 1.00 75.19 80 VAL A C 1
ATOM 656 O O . VAL A 1 80 ? -1.399 12.048 1.058 1.00 75.19 80 VAL A O 1
ATOM 659 N N . PHE A 1 81 ? -0.358 10.483 2.279 1.00 69.50 81 PHE A N 1
ATOM 660 C CA . PHE A 1 81 ? -1.461 10.345 3.230 1.00 69.50 81 PHE A CA 1
ATOM 661 C C . PHE A 1 81 ? -1.425 11.313 4.401 1.00 69.50 81 PHE A C 1
ATOM 663 O O . PHE A 1 81 ? -2.494 11.764 4.818 1.00 69.50 81 PHE A O 1
ATOM 670 N N . PHE A 1 82 ? -0.233 11.630 4.903 1.00 69.06 82 PHE A N 1
ATOM 671 C CA . PHE A 1 82 ? -0.052 12.375 6.148 1.00 69.06 82 PHE A CA 1
ATOM 672 C C . PHE A 1 82 ? 0.574 13.761 5.947 1.00 69.06 82 PHE A C 1
ATOM 674 O O . PHE A 1 82 ? 0.639 14.529 6.897 1.00 69.06 82 PHE A O 1
ATOM 681 N N . GLY A 1 83 ? 1.016 14.112 4.733 1.00 63.88 83 GLY A N 1
ATOM 682 C CA . GLY A 1 83 ? 1.596 15.429 4.439 1.00 63.88 83 GLY A CA 1
ATOM 683 C C . GLY A 1 83 ? 3.024 15.635 4.956 1.00 63.88 83 GLY A C 1
ATOM 684 O O . GLY A 1 83 ? 3.601 16.695 4.735 1.00 63.88 83 GLY A O 1
ATOM 685 N N . GLU A 1 84 ? 3.628 14.625 5.587 1.00 58.47 84 GLU A N 1
ATOM 686 C CA . GLU A 1 84 ? 4.979 14.688 6.147 1.00 58.47 84 GLU A CA 1
ATOM 687 C C . GLU A 1 84 ? 5.905 13.643 5.511 1.00 58.47 84 GLU A C 1
ATOM 689 O O . GLU A 1 84 ? 5.500 12.514 5.220 1.00 58.47 84 GLU A O 1
ATOM 694 N N . ARG A 1 85 ? 7.186 13.996 5.321 1.00 49.81 85 ARG A N 1
ATOM 695 C CA . ARG A 1 85 ? 8.238 13.017 5.004 1.00 49.81 85 ARG A CA 1
ATOM 696 C C . ARG A 1 85 ? 8.521 12.200 6.257 1.00 49.81 85 ARG A C 1
ATOM 698 O O . ARG A 1 85 ? 9.321 12.589 7.107 1.00 49.81 85 ARG A O 1
ATOM 705 N N . VAL A 1 86 ? 7.841 11.069 6.376 1.00 48.97 86 VAL A N 1
ATOM 706 C CA . VAL A 1 86 ? 8.058 10.155 7.490 1.00 48.97 86 VAL A CA 1
ATOM 707 C C . VAL A 1 86 ? 9.440 9.516 7.326 1.00 48.97 86 VAL A C 1
ATOM 709 O O . VAL A 1 86 ? 9.732 8.910 6.299 1.00 48.97 86 VAL A O 1
ATOM 712 N N . ARG A 1 87 ? 10.317 9.692 8.324 1.00 46.72 87 ARG A N 1
ATOM 713 C CA . ARG A 1 87 ? 11.679 9.136 8.313 1.00 46.72 87 ARG A CA 1
ATOM 714 C C . ARG A 1 87 ? 11.616 7.613 8.120 1.00 46.72 87 ARG A C 1
ATOM 716 O O . ARG A 1 87 ? 10.902 6.952 8.870 1.00 46.72 87 ARG A O 1
ATOM 723 N N . SER A 1 88 ? 12.336 7.153 7.091 1.00 42.00 88 SER A N 1
ATOM 724 C CA . SER A 1 88 ? 12.752 5.827 6.568 1.00 42.00 88 SER A CA 1
ATOM 725 C C . SER A 1 88 ? 12.484 4.497 7.310 1.00 42.00 88 SER A C 1
ATOM 727 O O . SER A 1 88 ? 13.105 3.495 6.979 1.00 42.00 88 SER A O 1
ATOM 729 N N . SER A 1 89 ? 11.577 4.420 8.276 1.00 46.75 89 SER A N 1
ATOM 730 C CA . SER A 1 89 ? 11.171 3.180 8.956 1.00 46.75 89 SER A CA 1
ATOM 731 C C . SER A 1 89 ? 9.674 2.890 8.823 1.00 46.75 89 SER A C 1
ATOM 733 O O . SER A 1 89 ? 9.155 1.973 9.454 1.00 46.75 89 SER A O 1
ATOM 735 N N . ASN A 1 90 ? 8.949 3.670 8.017 1.00 50.00 90 ASN A N 1
ATOM 736 C CA . ASN A 1 90 ? 7.502 3.562 7.854 1.00 50.00 90 ASN A CA 1
ATOM 737 C C . ASN A 1 90 ? 7.162 3.122 6.430 1.00 50.00 90 ASN A C 1
ATOM 739 O O . ASN A 1 90 ? 6.797 3.941 5.591 1.00 50.00 90 ASN A O 1
ATOM 743 N N . THR A 1 91 ? 7.310 1.821 6.195 1.00 57.34 91 THR A N 1
ATOM 744 C CA . THR A 1 91 ? 6.945 1.149 4.947 1.00 57.34 91 THR A CA 1
ATOM 745 C C . THR A 1 91 ? 5.429 1.091 4.763 1.00 57.34 91 THR A C 1
ATOM 747 O O . THR A 1 91 ? 4.650 1.329 5.691 1.00 57.34 91 THR A O 1
ATOM 750 N N . TRP A 1 92 ? 4.996 0.693 3.569 1.00 54.66 92 TRP A N 1
ATOM 751 C CA . TRP A 1 92 ? 3.594 0.416 3.256 1.00 54.66 92 TRP A CA 1
ATOM 752 C C . TRP A 1 92 ? 2.922 -0.569 4.227 1.00 54.66 92 TRP A C 1
ATOM 754 O O . TRP A 1 92 ? 1.761 -0.386 4.583 1.00 54.66 92 TRP A O 1
ATOM 764 N N . HIS A 1 93 ? 3.673 -1.544 4.746 1.00 49.66 93 HIS A N 1
ATOM 765 C CA . HIS A 1 93 ? 3.233 -2.438 5.821 1.00 49.66 93 HIS A CA 1
ATOM 766 C C . HIS A 1 93 ? 2.855 -1.668 7.097 1.00 49.66 93 HIS A C 1
ATOM 768 O O . HIS A 1 93 ? 1.791 -1.892 7.667 1.00 49.66 93 HIS A O 1
ATOM 774 N N . ASN A 1 94 ? 3.658 -0.678 7.496 1.00 51.56 94 ASN A N 1
ATOM 775 C CA . ASN A 1 94 ? 3.347 0.191 8.633 1.00 51.56 94 ASN A CA 1
ATOM 776 C C . ASN A 1 94 ? 2.189 1.149 8.340 1.00 51.56 94 ASN A C 1
ATOM 778 O O . ASN A 1 94 ? 1.543 1.612 9.274 1.00 51.56 94 ASN A O 1
ATOM 782 N N . LEU A 1 95 ? 1.898 1.439 7.070 1.00 52.47 95 LEU A N 1
ATOM 783 C CA . LEU A 1 95 ? 0.722 2.209 6.674 1.00 52.47 95 LEU A CA 1
ATOM 784 C C . LEU A 1 95 ? -0.549 1.360 6.677 1.00 52.47 95 LEU A C 1
ATOM 786 O O . LEU A 1 95 ? -1.564 1.838 7.163 1.00 52.47 95 LEU A O 1
ATOM 790 N N . LEU A 1 96 ? -0.487 0.106 6.222 1.00 47.81 96 LEU A N 1
ATOM 791 C CA . LEU A 1 96 ? -1.550 -0.879 6.429 1.00 47.81 96 LEU A CA 1
ATOM 792 C C . LEU A 1 96 ? -1.834 -1.017 7.922 1.00 47.81 96 LEU A C 1
ATOM 794 O O . LEU A 1 96 ? -2.964 -0.785 8.322 1.00 47.81 96 LEU A O 1
ATOM 798 N N . ILE A 1 97 ? -0.799 -1.222 8.743 1.00 48.41 97 ILE A N 1
ATOM 799 C CA . ILE A 1 97 ? -0.921 -1.264 10.204 1.00 48.41 97 ILE A CA 1
ATOM 800 C C . ILE A 1 97 ? -1.482 0.047 10.766 1.00 48.41 97 ILE A C 1
ATOM 802 O O . ILE A 1 97 ? -2.361 -0.020 11.604 1.00 48.41 97 ILE A O 1
ATOM 806 N N . LYS A 1 98 ? -1.037 1.236 10.335 1.00 48.25 98 LYS A N 1
ATOM 807 C CA . LYS A 1 98 ? -1.560 2.529 10.835 1.00 48.25 98 LYS A CA 1
ATOM 808 C C . LYS A 1 98 ? -2.992 2.821 10.395 1.00 48.25 98 LYS A C 1
ATOM 810 O O . LYS A 1 98 ? -3.733 3.446 11.137 1.00 48.25 98 LYS A O 1
ATOM 815 N N . VAL A 1 99 ? -3.373 2.412 9.188 1.00 45.06 99 VAL A N 1
ATOM 816 C CA . VAL A 1 99 ? -4.736 2.578 8.665 1.00 45.06 99 VAL A CA 1
ATOM 817 C C . VAL A 1 99 ? -5.683 1.547 9.289 1.00 45.06 99 VAL A C 1
ATOM 819 O O . VAL A 1 99 ? -6.874 1.821 9.392 1.00 45.06 99 VAL A O 1
ATOM 822 N N . THR A 1 100 ? -5.175 0.391 9.735 1.00 48.75 100 THR A N 1
ATOM 823 C CA . THR A 1 100 ? -5.965 -0.628 10.446 1.00 48.75 100 THR A CA 1
ATOM 824 C C . THR A 1 100 ? -5.900 -0.522 11.974 1.00 48.75 100 THR A C 1
ATOM 826 O O . THR A 1 100 ? -6.803 -1.024 12.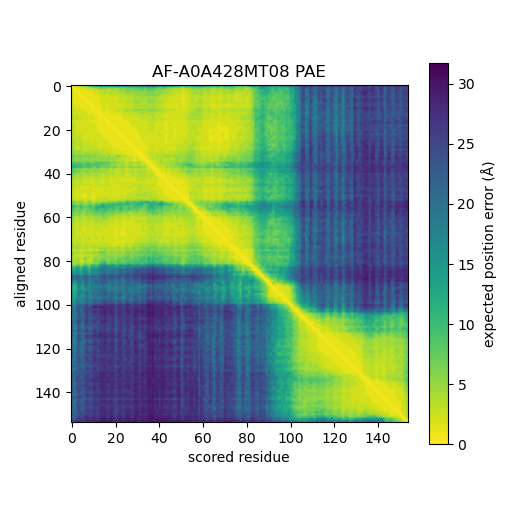629 1.00 48.75 100 THR A O 1
ATOM 829 N N . ASN A 1 101 ? -4.883 0.125 12.555 1.00 43.81 101 ASN A N 1
ATOM 830 C CA . ASN A 1 101 ? -4.707 0.325 14.000 1.00 43.81 101 ASN A CA 1
ATOM 831 C C . ASN A 1 101 ? -4.645 1.816 14.328 1.00 43.81 101 ASN A C 1
ATOM 833 O O . ASN A 1 101 ? -3.570 2.419 14.346 1.00 43.81 101 ASN A O 1
ATOM 837 N N . ASP A 1 102 ? -5.795 2.393 14.657 1.00 45.41 102 ASP A N 1
ATOM 838 C CA . ASP A 1 102 ? -5.912 3.823 14.940 1.00 45.41 102 ASP A CA 1
ATOM 839 C C . ASP A 1 102 ? -5.596 4.219 16.397 1.00 45.41 102 ASP A C 1
ATOM 841 O O . ASP A 1 102 ? -6.008 5.283 16.831 1.00 45.41 102 ASP A O 1
ATOM 845 N N . VAL A 1 103 ? -4.832 3.419 17.161 1.00 48.12 103 VAL A N 1
ATOM 846 C CA . VAL A 1 103 ? -4.045 3.901 18.321 1.00 48.12 103 VAL A CA 1
ATOM 847 C C . VAL A 1 103 ? -2.861 2.946 18.573 1.00 48.12 103 VAL A C 1
ATOM 849 O O . VAL A 1 103 ? -3.065 1.838 19.072 1.00 48.12 103 VAL A O 1
ATOM 852 N N . PRO A 1 104 ? -1.600 3.321 18.286 1.00 53.53 104 PRO A N 1
ATOM 853 C CA . PRO A 1 104 ? -0.457 2.529 18.725 1.00 53.53 104 PRO A CA 1
ATOM 854 C C . PRO A 1 104 ? -0.357 2.580 20.255 1.00 53.53 104 PRO A C 1
ATOM 856 O O . PRO A 1 104 ? -0.193 3.649 20.848 1.00 53.53 104 PRO A O 1
ATOM 859 N N . SER A 1 105 ? -0.440 1.418 20.903 1.00 57.75 105 SER A N 1
ATOM 860 C CA . SER A 1 105 ? -0.171 1.305 22.336 1.00 57.75 105 SER A CA 1
ATOM 861 C C . SER A 1 105 ? 1.271 1.727 22.616 1.00 57.75 105 SER A C 1
ATOM 863 O O . SER A 1 105 ? 2.216 1.096 22.136 1.00 57.75 105 SER A O 1
ATOM 865 N N . LYS A 1 106 ? 1.445 2.790 23.416 1.00 61.12 106 LYS A N 1
ATOM 866 C CA . LYS A 1 106 ? 2.767 3.298 23.832 1.00 61.12 106 LYS A CA 1
ATOM 867 C C . LYS A 1 106 ? 3.616 2.219 24.510 1.00 61.12 106 LYS A C 1
ATOM 869 O O . LYS A 1 106 ? 4.833 2.281 24.433 1.00 61.12 106 LYS A O 1
ATOM 874 N N . THR A 1 107 ? 2.972 1.235 25.134 1.00 63.34 107 THR A N 1
ATOM 875 C CA . THR A 1 107 ? 3.619 0.137 25.862 1.00 63.34 107 THR A CA 1
ATOM 876 C C . THR A 1 107 ? 4.025 -1.021 24.949 1.00 63.34 107 THR A C 1
ATOM 878 O O . THR A 1 107 ? 4.943 -1.763 25.274 1.00 63.34 107 THR A O 1
ATOM 881 N N . LEU A 1 108 ? 3.350 -1.198 23.809 1.00 63.12 108 LEU A N 1
ATOM 882 C CA . LEU A 1 108 ? 3.597 -2.330 22.907 1.00 63.12 108 LEU A CA 1
ATOM 883 C C . LEU A 1 108 ? 4.568 -1.999 21.766 1.00 63.12 108 LEU A C 1
ATOM 885 O O . LEU A 1 108 ? 4.972 -2.900 21.035 1.00 63.12 108 LEU A O 1
ATOM 889 N N . VAL A 1 109 ? 4.959 -0.729 21.612 1.00 68.00 109 VAL A N 1
ATOM 890 C CA . VAL A 1 109 ? 5.798 -0.271 20.492 1.00 68.00 109 VAL A CA 1
ATOM 891 C C . VAL A 1 109 ? 7.169 -0.956 20.452 1.00 68.00 109 VAL A C 1
ATOM 893 O O . VAL A 1 109 ? 7.681 -1.225 19.365 1.00 68.00 109 VAL A O 1
ATOM 896 N N . ASP A 1 110 ? 7.720 -1.302 21.617 1.00 74.88 110 ASP A N 1
ATOM 897 C CA . ASP A 1 110 ? 9.033 -1.944 21.747 1.00 74.88 110 ASP A CA 1
ATOM 898 C C . ASP A 1 110 ? 9.011 -3.431 21.365 1.00 74.88 110 ASP A C 1
ATOM 900 O O . ASP A 1 110 ? 10.0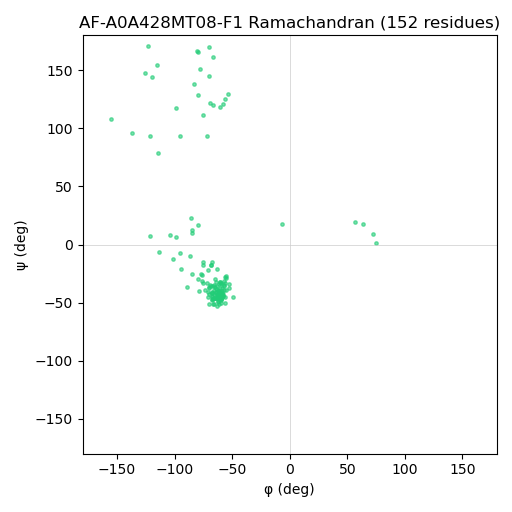54 -4.025 21.105 1.00 74.88 110 ASP A O 1
ATOM 904 N N . TYR A 1 111 ? 7.823 -4.036 21.278 1.00 70.81 111 TYR A N 1
ATOM 905 C CA . TYR A 1 111 ? 7.651 -5.454 20.957 1.00 70.81 111 TYR A CA 1
ATOM 906 C C . TYR A 1 111 ? 7.190 -5.702 19.520 1.00 70.81 111 TYR A C 1
ATOM 908 O O . TYR A 1 111 ? 6.881 -6.837 19.162 1.00 70.81 111 TYR A O 1
ATOM 916 N N . LYS A 1 112 ? 7.155 -4.659 18.684 1.00 65.31 112 LYS A N 1
ATOM 917 C CA . LYS A 1 112 ? 6.671 -4.732 17.297 1.00 65.31 112 LYS A CA 1
ATOM 918 C C . LYS A 1 112 ? 7.394 -5.782 16.436 1.00 65.31 112 LYS A C 1
ATOM 920 O O . LYS A 1 112 ? 6.790 -6.299 15.506 1.00 65.31 112 LYS A O 1
ATOM 925 N N . ASP A 1 113 ? 8.656 -6.080 16.757 1.00 67.44 113 ASP A N 1
ATOM 926 C CA . ASP A 1 113 ? 9.513 -7.016 16.016 1.00 67.44 113 ASP A CA 1
ATOM 927 C C . ASP A 1 113 ? 9.554 -8.416 16.677 1.00 67.44 113 ASP A C 1
ATOM 929 O O . ASP A 1 113 ? 10.327 -9.281 16.274 1.00 67.44 113 ASP A O 1
ATOM 933 N N . ASN A 1 114 ? 8.746 -8.656 17.721 1.00 74.94 114 ASN A N 1
ATOM 934 C CA . ASN A 1 114 ? 8.621 -9.961 18.372 1.00 74.94 114 ASN A CA 1
ATOM 935 C C . ASN A 1 114 ? 7.420 -10.725 17.797 1.00 74.94 114 ASN A C 1
ATOM 937 O O . ASN A 1 114 ? 6.293 -10.593 18.278 1.00 74.94 114 ASN A O 1
ATOM 941 N N . ASP A 1 115 ? 7.676 -11.551 16.783 1.00 63.66 115 ASP A N 1
ATOM 942 C CA . ASP A 1 115 ? 6.640 -12.286 16.046 1.00 63.66 115 ASP A CA 1
ATOM 943 C C . ASP A 1 115 ? 5.765 -13.183 16.931 1.00 63.66 115 ASP A C 1
ATOM 945 O O . ASP A 1 115 ? 4.557 -13.292 16.702 1.00 63.66 115 ASP A O 1
ATOM 949 N N . ILE A 1 116 ? 6.346 -13.794 17.968 1.00 76.25 116 ILE A N 1
ATOM 950 C CA . ILE A 1 116 ? 5.610 -14.654 18.905 1.00 76.25 116 ILE A CA 1
ATOM 951 C C . ILE A 1 116 ? 4.609 -13.805 19.690 1.00 76.25 116 ILE A C 1
ATOM 953 O O . ILE A 1 116 ? 3.416 -14.102 19.704 1.00 76.25 116 ILE A O 1
ATOM 957 N N . LEU A 1 117 ? 5.071 -12.703 20.284 1.00 72.12 117 LEU A N 1
ATOM 958 C CA . LEU A 1 117 ? 4.209 -11.816 21.062 1.00 72.12 117 LEU A CA 1
ATOM 959 C C . LEU A 1 117 ? 3.126 -11.168 20.192 1.00 72.12 117 LEU A C 1
ATOM 961 O O . LEU A 1 117 ? 1.977 -11.053 20.615 1.00 72.12 117 LEU A O 1
ATOM 965 N N . MET A 1 118 ? 3.464 -10.790 18.960 1.00 70.62 118 MET A N 1
ATOM 966 C CA . MET A 1 118 ? 2.497 -10.240 18.012 1.00 70.62 118 MET A CA 1
ATOM 967 C C . MET A 1 118 ? 1.442 -11.269 17.593 1.00 70.62 118 MET A C 1
ATOM 969 O O . MET A 1 118 ? 0.282 -10.903 17.393 1.00 70.62 118 MET A O 1
ATOM 973 N N . THR A 1 119 ? 1.815 -12.543 17.475 1.00 71.81 119 THR A N 1
ATOM 974 C CA . THR A 1 119 ? 0.880 -13.639 17.172 1.00 71.81 119 THR A CA 1
ATOM 975 C C . THR A 1 119 ? -0.084 -13.882 18.329 1.00 71.81 119 THR A C 1
ATOM 977 O O . THR A 1 119 ? -1.295 -13.959 18.112 1.00 71.81 119 THR A O 1
ATOM 980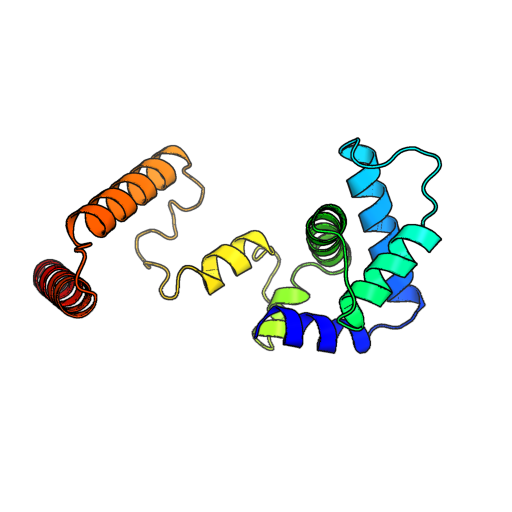 N N . GLU A 1 120 ? 0.421 -13.912 19.562 1.00 76.56 120 GLU A N 1
ATOM 981 C CA . GLU A 1 120 ? -0.407 -14.039 20.767 1.00 76.56 120 GLU A CA 1
ATOM 982 C C . GLU A 1 120 ? -1.365 -12.850 20.926 1.00 76.56 120 GLU A C 1
ATOM 984 O O . GLU A 1 120 ? -2.556 -13.031 21.176 1.00 76.56 120 GLU A O 1
ATOM 989 N N . LEU A 1 121 ? -0.886 -11.624 20.688 1.00 74.25 121 LEU A N 1
ATOM 990 C CA . LEU A 1 121 ? -1.713 -10.418 20.754 1.00 74.25 121 LEU A CA 1
ATOM 991 C C . LEU A 1 121 ? -2.852 -10.443 19.723 1.00 74.25 121 LEU A C 1
ATOM 993 O O . LEU A 1 121 ? -3.992 -10.116 20.051 1.00 74.25 121 LEU A O 1
ATOM 997 N N . LYS A 1 122 ? -2.555 -10.847 18.481 1.00 71.81 122 LYS A N 1
ATOM 998 C CA . LYS A 1 122 ? -3.568 -11.000 17.424 1.00 71.81 122 LYS A CA 1
ATOM 999 C C . LYS A 1 122 ? -4.596 -12.064 17.794 1.00 71.81 122 LYS A C 1
ATOM 1001 O O . LYS A 1 122 ? -5.789 -11.824 17.635 1.00 71.81 122 LYS A O 1
ATOM 1006 N N . THR A 1 123 ? -4.141 -13.202 18.315 1.00 75.75 123 THR A N 1
ATOM 1007 C CA . THR A 1 123 ? -5.013 -14.304 18.746 1.00 75.75 123 THR A CA 1
ATOM 1008 C C . THR A 1 123 ? -5.947 -13.853 19.866 1.00 75.75 123 THR A C 1
ATOM 1010 O O . THR A 1 123 ? -7.157 -14.057 19.779 1.00 75.75 123 THR A O 1
ATOM 1013 N N . LEU A 1 124 ? -5.411 -13.162 20.876 1.00 76.94 124 LEU A N 1
ATOM 1014 C CA . LEU A 1 124 ? -6.193 -12.589 21.970 1.00 76.94 124 LEU A CA 1
ATOM 1015 C C . LEU A 1 124 ? -7.230 -11.581 21.462 1.00 76.94 124 LEU A C 1
ATOM 1017 O O . LEU A 1 124 ? -8.388 -11.637 21.871 1.00 76.94 124 LEU A O 1
ATOM 1021 N N . PHE A 1 125 ? -6.832 -10.675 20.566 1.00 74.38 125 PHE A N 1
ATOM 1022 C CA . PHE A 1 125 ? -7.735 -9.673 20.007 1.00 74.38 125 PHE A CA 1
ATOM 1023 C C . PHE A 1 125 ? -8.887 -10.312 19.225 1.00 74.38 125 PHE A C 1
ATOM 1025 O O . PHE A 1 125 ? -10.041 -9.977 19.473 1.00 74.38 125 PHE A O 1
ATOM 1032 N N . ILE A 1 126 ? -8.587 -11.259 18.329 1.00 72.94 126 ILE A N 1
ATOM 1033 C CA . ILE A 1 126 ? -9.608 -11.980 17.555 1.00 72.94 126 ILE A CA 1
ATOM 1034 C C . ILE A 1 126 ? -10.553 -12.724 18.496 1.00 72.94 126 ILE A C 1
ATOM 1036 O O . ILE A 1 126 ? -11.760 -12.557 18.382 1.00 72.94 126 ILE A O 1
ATOM 1040 N N . THR A 1 127 ? -10.015 -13.450 19.479 1.00 76.75 127 THR A N 1
ATOM 1041 C CA . THR A 1 127 ? -10.822 -14.200 20.455 1.00 76.75 127 THR A CA 1
ATOM 1042 C C . THR A 1 127 ? -11.779 -13.281 21.218 1.00 76.75 127 THR A C 1
ATOM 1044 O O . THR A 1 127 ? -12.955 -13.600 21.386 1.00 76.75 127 THR A O 1
ATOM 1047 N N . LEU A 1 128 ? -11.298 -12.114 21.662 1.00 75.94 128 LEU A N 1
ATOM 1048 C CA . LEU A 1 128 ? -12.135 -11.124 22.342 1.00 75.94 128 LEU A CA 1
ATOM 1049 C C . LEU A 1 128 ? -13.224 -10.581 21.416 1.00 75.94 128 LEU A C 1
ATOM 1051 O O . LEU A 1 128 ? -14.382 -10.518 21.821 1.00 75.94 128 LEU A O 1
ATOM 1055 N N . VAL A 1 129 ? -12.873 -10.224 20.180 1.00 76.44 129 VAL A N 1
ATOM 1056 C CA . VAL A 1 129 ? -13.834 -9.714 19.197 1.00 76.44 129 VAL A CA 1
ATOM 1057 C C . VAL A 1 129 ? -14.900 -10.760 18.885 1.00 76.44 129 VAL A C 1
ATOM 1059 O O . VAL A 1 129 ? -16.080 -10.457 19.016 1.00 76.44 129 VAL A O 1
ATOM 1062 N N . GLU A 1 130 ? -14.510 -11.990 18.550 1.00 80.44 130 GLU A N 1
ATOM 1063 C CA . GLU A 1 130 ? -15.430 -13.092 18.241 1.00 80.44 130 GLU A CA 1
ATOM 1064 C C . GLU A 1 130 ? -16.371 -13.399 19.409 1.00 80.44 130 GLU A C 1
ATOM 1066 O O . GLU A 1 130 ? -17.554 -13.636 19.190 1.00 80.44 130 GLU A O 1
ATOM 1071 N N . SER A 1 131 ? -15.886 -13.310 20.652 1.00 81.44 131 SER A N 1
ATOM 1072 C CA . SER A 1 131 ? -16.727 -13.505 21.842 1.00 81.44 131 SER A CA 1
ATOM 1073 C C . SER A 1 131 ? -17.776 -12.407 22.065 1.00 81.44 131 SER A C 1
ATOM 1075 O O . SER A 1 131 ? -18.716 -12.608 22.830 1.00 81.44 131 SER A O 1
ATOM 1077 N N . CYS A 1 132 ? -17.613 -11.250 21.418 1.00 75.75 132 CYS A N 1
ATOM 1078 C CA . CYS A 1 132 ? -18.521 -10.110 21.530 1.00 75.75 132 CYS A CA 1
ATOM 1079 C C . CYS A 1 132 ? -19.484 -9.981 20.343 1.00 75.75 132 CYS A C 1
ATOM 1081 O O . CYS A 1 132 ? -20.400 -9.161 20.402 1.00 75.75 132 CYS A O 1
ATOM 1083 N N . VAL A 1 133 ? -19.253 -10.720 19.254 1.00 86.19 133 VAL A N 1
ATOM 1084 C CA . VAL A 1 133 ? -20.086 -10.651 18.051 1.00 86.19 133 VAL A CA 1
ATOM 1085 C C . VAL A 1 133 ? -21.346 -11.479 18.261 1.00 86.19 133 VAL A C 1
ATOM 1087 O O . VAL A 1 133 ? -21.292 -12.655 18.612 1.00 86.19 133 VAL A O 1
ATOM 1090 N N . SER A 1 134 ? -22.483 -10.850 18.000 1.00 89.31 134 SER A N 1
ATOM 1091 C CA . SER A 1 134 ? -23.796 -11.487 17.930 1.00 89.31 134 SER A CA 1
ATOM 1092 C C . SER A 1 134 ? -24.427 -11.214 16.563 1.00 89.31 134 SER A C 1
ATOM 1094 O O . SER A 1 134 ? -23.925 -10.400 15.783 1.00 89.31 134 SER A O 1
ATOM 1096 N N . ASP A 1 135 ? -25.541 -11.884 16.273 1.00 89.00 135 ASP A N 1
ATOM 1097 C CA . ASP A 1 135 ? -26.313 -11.642 15.049 1.00 89.00 135 ASP A CA 1
ATOM 1098 C C . ASP A 1 135 ? -26.975 -10.246 15.033 1.00 89.00 135 ASP A C 1
ATOM 1100 O O . ASP A 1 135 ? -27.398 -9.777 13.974 1.00 89.00 135 ASP A O 1
ATOM 1104 N N . ASP A 1 136 ? -27.041 -9.565 16.186 1.00 90.00 136 ASP A N 1
ATOM 1105 C CA . ASP A 1 136 ? -27.522 -8.192 16.325 1.00 90.00 136 ASP A CA 1
ATOM 1106 C C . ASP A 1 136 ? -26.339 -7.189 16.374 1.00 90.00 136 ASP A C 1
ATOM 1108 O O . ASP A 1 136 ? -25.507 -7.206 17.296 1.00 90.00 136 ASP A O 1
ATOM 1112 N N . PRO A 1 137 ? -26.237 -6.267 15.396 1.00 81.56 137 PRO A N 1
ATOM 1113 C CA . PRO A 1 137 ? -25.221 -5.219 15.402 1.00 81.56 137 PRO A CA 1
ATOM 1114 C C . PRO A 1 137 ? -25.243 -4.325 16.651 1.00 81.56 137 PRO A C 1
ATOM 1116 O O . PRO A 1 137 ? -24.176 -3.908 17.111 1.00 81.56 137 PRO A O 1
ATOM 1119 N N . ASP A 1 138 ? -26.417 -4.034 17.218 1.00 89.94 138 ASP A N 1
ATOM 1120 C CA . ASP A 1 138 ? -26.538 -3.148 18.382 1.00 89.94 138 ASP A CA 1
ATOM 1121 C C . ASP A 1 138 ? -26.055 -3.840 19.665 1.00 89.94 138 ASP A C 1
ATOM 1123 O O . ASP A 1 138 ? -25.346 -3.230 20.475 1.00 89.94 138 ASP A O 1
ATOM 1127 N N . GLU A 1 139 ? -26.350 -5.133 19.821 1.00 89.94 139 GLU A N 1
ATOM 1128 C CA . GLU A 1 139 ? -25.833 -5.964 20.914 1.00 89.94 139 GLU A CA 1
ATOM 1129 C C . GLU A 1 139 ? -24.307 -6.108 20.827 1.00 89.94 139 GLU A C 1
ATOM 1131 O O . GLU A 1 139 ? -23.600 -5.953 21.829 1.00 89.94 139 GLU A O 1
ATOM 1136 N N . THR A 1 140 ? -23.777 -6.295 19.616 1.00 85.38 140 THR A N 1
ATOM 1137 C CA . THR A 1 140 ? -22.328 -6.327 19.364 1.00 85.38 140 THR A CA 1
ATOM 1138 C C . THR A 1 140 ? -21.656 -5.011 19.785 1.00 85.38 140 THR A C 1
ATOM 1140 O O . THR A 1 140 ? -20.667 -5.009 20.525 1.00 85.38 140 THR A O 1
ATOM 1143 N N . ILE A 1 141 ? -22.222 -3.862 19.390 1.00 83.31 141 ILE A N 1
ATOM 1144 C CA . ILE A 1 141 ? -21.713 -2.533 19.775 1.00 83.31 141 ILE A CA 1
ATOM 1145 C C . ILE A 1 141 ? -21.768 -2.337 21.296 1.00 83.31 141 ILE A C 1
ATOM 1147 O O . ILE A 1 141 ? -20.823 -1.808 21.895 1.00 83.31 141 ILE A O 1
ATOM 1151 N N . GLN A 1 142 ? -22.861 -2.747 21.939 1.00 90.69 142 GLN A N 1
ATOM 1152 C CA . GLN A 1 142 ? -23.029 -2.610 23.383 1.00 90.69 142 GLN A CA 1
ATOM 1153 C C . GLN A 1 142 ? -22.051 -3.498 24.164 1.00 90.69 142 GLN A C 1
ATOM 1155 O O . GLN A 1 142 ? -21.516 -3.080 25.200 1.00 90.69 142 GLN A O 1
ATOM 1160 N N . THR A 1 143 ? -21.759 -4.687 23.644 1.00 86.62 143 THR A N 1
ATOM 1161 C CA . THR A 1 143 ? -20.783 -5.610 24.228 1.00 86.62 143 THR A CA 1
ATOM 1162 C C . THR A 1 143 ? -19.367 -5.049 24.120 1.00 86.62 143 THR A C 1
ATOM 1164 O O . THR A 1 143 ? -18.664 -4.991 25.131 1.00 86.62 143 THR A O 1
ATOM 1167 N N . PHE A 1 144 ? -18.981 -4.490 22.966 1.00 82.31 144 PHE A N 1
ATOM 1168 C CA . PHE A 1 144 ? -17.697 -3.789 22.828 1.00 82.31 144 PHE A CA 1
ATOM 1169 C C . PHE A 1 144 ? -17.548 -2.621 23.804 1.00 82.31 144 PHE A C 1
ATOM 1171 O O . PHE A 1 144 ? -16.509 -2.478 24.448 1.00 82.31 144 PHE A O 1
ATOM 1178 N N . ARG A 1 145 ? -18.590 -1.796 23.968 1.00 85.19 145 ARG A N 1
ATOM 1179 C CA . ARG A 1 145 ? -18.568 -0.689 24.940 1.00 85.19 145 ARG A CA 1
ATOM 1180 C C . ARG A 1 145 ? -18.400 -1.192 26.369 1.00 85.19 145 ARG A C 1
ATOM 1182 O O . ARG A 1 145 ? -17.651 -0.602 27.143 1.00 85.19 145 ARG A O 1
ATOM 1189 N N . THR A 1 146 ? -19.085 -2.276 26.718 1.00 87.50 146 THR A N 1
ATOM 1190 C CA . THR A 1 146 ? -18.986 -2.889 28.047 1.00 87.50 146 THR A CA 1
ATOM 1191 C C . THR A 1 146 ? -17.578 -3.415 28.302 1.00 87.50 146 THR A C 1
ATOM 1193 O O . THR A 1 146 ? -17.003 -3.123 29.350 1.00 87.50 146 THR A O 1
ATOM 1196 N N . LEU A 1 147 ? -16.999 -4.122 27.331 1.00 83.25 147 LEU A N 1
ATOM 1197 C CA . LEU A 1 147 ? -15.641 -4.647 27.423 1.00 83.25 147 LEU A CA 1
ATOM 1198 C C . LEU A 1 147 ? -14.615 -3.518 27.583 1.00 83.25 147 LEU A C 1
ATOM 1200 O O . LEU A 1 147 ? -13.798 -3.568 28.501 1.00 83.25 147 LEU A O 1
ATOM 1204 N N . ASN A 1 148 ? -14.708 -2.462 26.770 1.00 77.00 148 ASN A N 1
ATOM 1205 C CA . ASN A 1 148 ? -13.830 -1.296 26.890 1.00 77.00 148 ASN A CA 1
ATOM 1206 C C . ASN A 1 148 ? -13.944 -0.646 28.276 1.00 77.00 148 ASN A C 1
ATOM 1208 O O . ASN A 1 148 ? -12.931 -0.423 28.929 1.00 77.00 148 ASN A O 1
ATOM 1212 N N . ASN A 1 149 ? -15.164 -0.456 28.789 1.00 83.31 149 ASN A N 1
ATOM 1213 C CA . ASN A 1 149 ? -15.379 0.098 30.130 1.00 83.31 149 ASN A CA 1
ATOM 1214 C C . ASN A 1 149 ? -14.779 -0.770 31.253 1.00 83.31 149 ASN A C 1
ATOM 1216 O O . ASN A 1 149 ? -14.353 -0.238 32.278 1.00 83.31 149 ASN A O 1
ATOM 1220 N N . VAL A 1 150 ? -14.776 -2.100 31.110 1.00 84.19 150 VAL A N 1
ATOM 1221 C CA . VAL A 1 150 ? -14.156 -3.014 32.089 1.00 84.19 150 VAL A CA 1
ATOM 1222 C C . VAL A 1 150 ? -12.633 -2.912 32.040 1.00 84.19 150 VAL A C 1
ATOM 1224 O O . VAL A 1 150 ? -11.984 -2.918 33.086 1.00 84.19 150 VAL A O 1
ATOM 1227 N N . LEU A 1 151 ? -12.069 -2.810 30.837 1.00 77.19 151 LEU A N 1
ATOM 1228 C CA . LEU A 1 151 ? -10.625 -2.757 30.621 1.00 77.19 151 LEU A CA 1
ATOM 1229 C C . LEU A 1 151 ? -10.021 -1.386 30.973 1.00 77.19 151 LEU A C 1
ATOM 1231 O O . LEU A 1 151 ? -8.895 -1.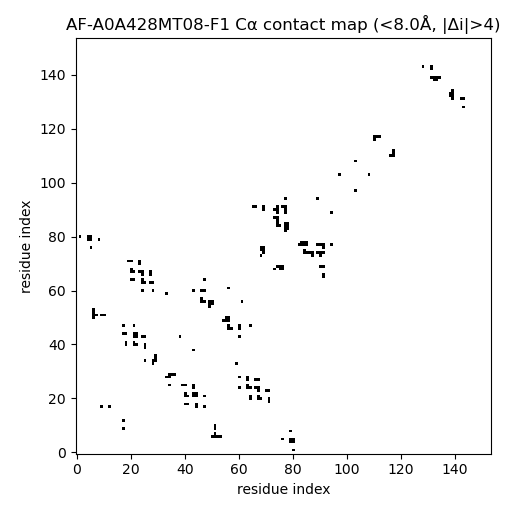345 31.460 1.00 77.19 151 LEU A O 1
ATOM 1235 N N . GLU A 1 152 ? -10.766 -0.290 30.804 1.00 72.94 152 GLU A N 1
ATOM 1236 C CA . GLU A 1 152 ? -10.346 1.077 31.164 1.00 72.94 152 GLU A CA 1
ATOM 1237 C C . GLU A 1 152 ? -10.384 1.363 32.675 1.00 72.94 152 GLU A C 1
ATOM 1239 O O . GLU A 1 152 ? -9.769 2.317 33.141 1.00 72.94 152 GLU A O 1
ATOM 1244 N N . ARG A 1 153 ? -11.090 0.548 33.471 1.00 60.69 153 ARG A N 1
ATOM 1245 C CA . ARG A 1 153 ? -11.186 0.704 34.937 1.00 60.69 153 ARG A CA 1
ATOM 1246 C C . ARG A 1 153 ? -9.972 0.163 35.711 1.00 60.69 153 ARG A C 1
ATOM 1248 O O . ARG A 1 153 ? -10.087 -0.070 36.916 1.00 60.69 153 ARG A O 1
ATOM 1255 N N . ARG A 1 154 ? -8.837 -0.063 35.047 1.00 45.56 154 ARG A N 1
ATOM 1256 C CA . ARG A 1 154 ? -7.584 -0.525 35.662 1.00 45.56 154 ARG A CA 1
ATOM 1257 C C . ARG A 1 154 ? -6.517 0.555 35.672 1.00 45.56 154 ARG A C 1
ATOM 1259 O O . ARG A 1 154 ? -6.368 1.243 34.643 1.00 45.56 154 ARG A O 1
#

Solvent-accessible surface area (backbone atoms only — not comparable to full-atom values): 8840 Å² total; per-residue (Å²): 114,66,70,58,52,51,25,57,54,57,67,70,50,51,74,66,58,50,46,52,33,20,42,44,18,43,53,51,32,41,75,68,68,72,46,64,90,85,68,50,50,70,59,42,30,52,45,50,53,28,45,50,72,72,43,90,55,60,70,77,55,51,58,30,44,54,54,16,43,42,72,71,39,65,23,50,64,46,25,72,74,68,76,41,86,52,74,90,80,50,49,70,68,52,47,53,48,48,76,72,42,89,70,81,53,84,84,52,61,86,46,73,86,38,66,68,60,49,48,52,52,50,51,52,49,51,53,54,51,60,74,36,60,56,97,44,69,67,59,22,52,52,40,51,54,50,51,49,57,61,64,66,74,109

Nearest PDB structures (foldseek):
  4pev-assembly3_B  TM=2.950E-01  e=8.155E+00  Aeropyrum pernix K1

Radius of gyration: 20.03 Å; Cα contacts (8 Å, |Δi|>4): 123; chains: 1; bounding box: 40×31×58 Å

Mean predicted aligned error: 14.43 Å